Protein AF-A0A840MLB3-F1 (afdb_monomer)

Sequence (61 aa):
NGRFREECLNQHVFRNLHDAQQKIEAWRLDYNRSRPHSALGYLTPEEFRQKYHQQRTQVAN

Structure (mmCIF, N/CA/C/O backbone):
data_AF-A0A840MLB3-F1
#
_entry.id   AF-A0A840MLB3-F1
#
loop_
_atom_site.group_PDB
_atom_site.id
_atom_site.type_symbol
_atom_site.label_atom_id
_atom_site.label_alt_id
_atom_site.label_comp_id
_atom_site.label_asym_id
_atom_site.label_entity_id
_atom_site.label_seq_id
_atom_site.pdbx_PDB_ins_code
_atom_site.Cartn_x
_atom_site.Cartn_y
_atom_site.Cartn_z
_atom_site.occupancy
_atom_site.B_iso_or_equiv
_atom_site.auth_seq_id
_atom_site.auth_comp_id
_atom_site.auth_asym_id
_atom_site.auth_atom_id
_atom_site.pdbx_PDB_model_num
ATOM 1 N N . ASN A 1 1 ? 7.602 -3.769 5.025 1.00 63.69 1 ASN A N 1
ATOM 2 C CA . ASN A 1 1 ? 7.823 -3.498 3.585 1.00 63.69 1 ASN A CA 1
ATOM 3 C C . ASN A 1 1 ? 7.905 -4.729 2.677 1.00 63.69 1 ASN A C 1
ATOM 5 O O . ASN A 1 1 ? 7.883 -4.518 1.472 1.00 63.69 1 ASN A O 1
ATOM 9 N N . GLY A 1 2 ? 7.938 -5.976 3.182 1.00 88.19 2 GLY A N 1
ATOM 10 C CA . GLY A 1 2 ? 8.021 -7.180 2.327 1.00 88.19 2 GLY A CA 1
ATOM 11 C C . GLY A 1 2 ? 6.935 -7.253 1.245 1.00 88.19 2 GLY A C 1
ATOM 12 O O . GLY A 1 2 ? 7.260 -7.239 0.064 1.00 88.19 2 GLY A O 1
ATOM 13 N N . ARG A 1 3 ? 5.655 -7.154 1.636 1.00 87.88 3 ARG A N 1
ATOM 14 C CA . ARG A 1 3 ? 4.512 -7.210 0.701 1.00 87.88 3 ARG A CA 1
ATOM 15 C C . ARG A 1 3 ? 4.544 -6.150 -0.397 1.00 87.88 3 ARG A C 1
ATOM 17 O O . ARG A 1 3 ? 4.281 -6.460 -1.546 1.00 87.88 3 ARG A O 1
ATOM 24 N N . PHE A 1 4 ? 4.910 -4.908 -0.079 1.00 91.75 4 PHE A N 1
ATOM 25 C CA . PHE A 1 4 ? 5.006 -3.864 -1.106 1.00 91.75 4 PHE A CA 1
ATOM 26 C C . PHE A 1 4 ? 6.085 -4.190 -2.145 1.00 91.75 4 PHE A C 1
ATOM 28 O O . PHE A 1 4 ? 5.876 -4.029 -3.345 1.00 91.75 4 PHE A O 1
ATOM 35 N N . ARG A 1 5 ? 7.236 -4.698 -1.696 1.00 93.94 5 ARG A N 1
ATOM 36 C CA . ARG A 1 5 ? 8.310 -5.091 -2.608 1.00 93.94 5 ARG A CA 1
ATOM 37 C C . ARG A 1 5 ? 7.901 -6.293 -3.458 1.00 93.94 5 ARG A C 1
ATOM 39 O O . ARG A 1 5 ? 8.064 -6.250 -4.669 1.00 93.94 5 ARG A O 1
ATOM 46 N N . GLU A 1 6 ? 7.360 -7.331 -2.835 1.00 95.44 6 GLU A N 1
ATOM 47 C CA . GLU A 1 6 ? 7.044 -8.605 -3.489 1.00 95.44 6 GLU A CA 1
ATOM 48 C C . GLU A 1 6 ? 5.828 -8.527 -4.412 1.00 95.44 6 GLU A C 1
ATOM 50 O O . GLU A 1 6 ? 5.857 -9.094 -5.503 1.00 95.44 6 GLU A O 1
ATOM 55 N N . GLU A 1 7 ? 4.786 -7.805 -4.000 1.00 93.06 7 GLU A N 1
ATOM 56 C CA . GLU A 1 7 ? 3.486 -7.794 -4.674 1.00 93.06 7 GLU A CA 1
ATOM 57 C C . GLU A 1 7 ? 3.274 -6.555 -5.554 1.00 93.06 7 GLU A C 1
ATOM 59 O O . GLU A 1 7 ? 2.468 -6.599 -6.478 1.00 93.06 7 GLU A O 1
ATOM 64 N N . CYS A 1 8 ? 3.985 -5.449 -5.299 1.00 93.69 8 CYS A N 1
ATOM 65 C CA . CYS A 1 8 ? 3.919 -4.256 -6.147 1.00 93.69 8 CYS A CA 1
ATOM 66 C C . CYS A 1 8 ? 5.187 -4.097 -6.979 1.00 93.69 8 CYS A C 1
ATOM 68 O O . CYS A 1 8 ? 5.135 -4.183 -8.202 1.00 93.69 8 CYS A O 1
ATOM 70 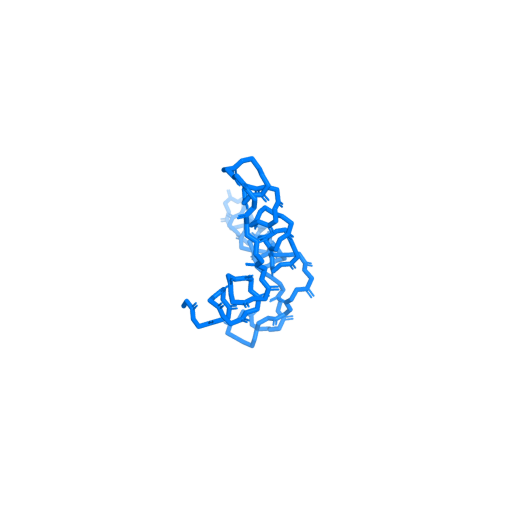N N . LEU A 1 9 ? 6.330 -3.842 -6.342 1.00 94.44 9 LEU A N 1
ATOM 71 C CA . LEU A 1 9 ? 7.521 -3.392 -7.069 1.00 94.44 9 LEU A CA 1
ATOM 72 C C . LEU A 1 9 ? 8.127 -4.487 -7.951 1.00 94.44 9 LEU A C 1
ATOM 74 O O . LEU A 1 9 ? 8.483 -4.217 -9.091 1.00 94.44 9 LEU A O 1
ATOM 78 N N . ASN A 1 10 ? 8.206 -5.720 -7.455 1.00 94.94 10 ASN A N 1
ATOM 79 C CA . ASN A 1 10 ? 8.794 -6.833 -8.199 1.00 94.94 10 ASN A CA 1
ATOM 80 C C . ASN A 1 10 ? 7.864 -7.386 -9.294 1.00 94.9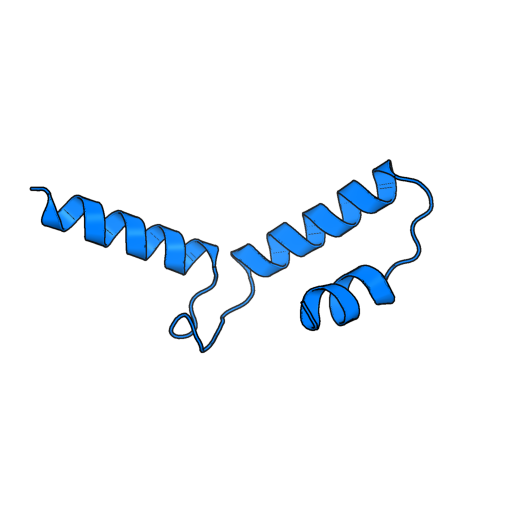4 10 ASN A C 1
ATOM 82 O O . ASN A 1 10 ? 8.343 -8.056 -10.202 1.00 94.94 10 ASN A O 1
ATOM 86 N N . GLN A 1 11 ? 6.554 -7.119 -9.220 1.00 93.31 11 GLN A N 1
ATOM 87 C CA . GLN A 1 11 ? 5.572 -7.602 -10.204 1.00 93.31 11 GLN A CA 1
ATOM 88 C C . GLN A 1 11 ? 5.443 -6.689 -11.428 1.00 93.31 11 GLN A C 1
ATOM 90 O O . GLN A 1 11 ? 4.836 -7.075 -12.424 1.00 93.31 11 GLN A O 1
ATOM 95 N N . HIS A 1 12 ? 5.985 -5.471 -11.368 1.00 92.75 12 HIS A N 1
ATOM 96 C CA . HIS A 1 12 ? 5.753 -4.464 -12.393 1.00 92.75 12 HIS A CA 1
ATOM 97 C C . HIS A 1 12 ? 7.059 -3.922 -12.965 1.00 92.75 12 HIS A C 1
ATOM 99 O O . HIS A 1 12 ? 7.939 -3.460 -12.246 1.00 92.75 12 HIS A O 1
ATOM 105 N N . VAL A 1 13 ? 7.132 -3.881 -14.295 1.00 93.69 13 VAL A N 1
ATOM 106 C CA . VAL A 1 13 ? 8.086 -3.022 -15.000 1.00 93.69 13 VAL A CA 1
ATOM 107 C C . VAL A 1 13 ? 7.480 -1.626 -15.113 1.00 93.69 13 VAL A C 1
ATOM 109 O O . VAL A 1 13 ? 6.313 -1.477 -15.497 1.00 93.69 13 VAL A O 1
ATOM 112 N N . PHE A 1 14 ? 8.273 -0.605 -14.794 1.00 96.00 14 PHE A N 1
ATOM 113 C CA . PHE A 1 14 ? 7.882 0.798 -14.898 1.00 96.00 14 PHE A CA 1
ATOM 114 C C . PHE A 1 14 ? 8.475 1.419 -16.155 1.00 96.00 14 PHE A C 1
ATOM 116 O O . PHE A 1 14 ? 9.683 1.368 -16.372 1.00 96.00 14 PHE A O 1
ATOM 123 N N . ARG A 1 15 ? 7.621 2.014 -16.986 1.00 94.62 15 ARG A N 1
ATOM 124 C CA . ARG A 1 15 ? 8.049 2.640 -18.248 1.00 94.62 15 ARG A CA 1
ATOM 125 C C . ARG A 1 15 ? 8.570 4.059 -18.046 1.00 94.62 15 ARG A C 1
ATOM 127 O O . ARG A 1 15 ? 9.440 4.513 -18.777 1.00 94.62 15 ARG A O 1
ATOM 134 N N . ASN A 1 16 ? 7.998 4.766 -17.077 1.00 97.19 16 ASN A N 1
ATOM 135 C CA . ASN A 1 16 ? 8.365 6.116 -16.667 1.00 97.19 16 ASN A CA 1
ATOM 136 C C . ASN A 1 16 ? 7.787 6.398 -15.267 1.00 97.19 16 ASN A C 1
ATOM 138 O O . ASN A 1 16 ? 7.102 5.554 -14.682 1.00 97.19 16 ASN A O 1
ATOM 142 N N . LEU A 1 17 ? 8.051 7.593 -14.734 1.00 97.81 17 LEU A N 1
ATOM 143 C CA . LEU A 1 17 ? 7.598 7.977 -13.397 1.00 97.81 17 LEU A CA 1
ATOM 144 C C . LEU A 1 17 ? 6.067 8.012 -13.268 1.00 97.81 17 LEU A C 1
ATOM 146 O O . LEU A 1 17 ? 5.539 7.613 -12.235 1.00 97.81 17 LEU A O 1
ATOM 150 N N . HIS A 1 18 ? 5.356 8.447 -14.309 1.00 97.81 18 HIS A N 1
ATOM 151 C CA . HIS A 1 18 ? 3.896 8.523 -14.286 1.00 97.81 18 HIS A CA 1
ATOM 152 C C . HIS A 1 18 ? 3.258 7.129 -14.191 1.00 97.81 18 HIS A C 1
ATOM 154 O O . HIS A 1 18 ? 2.390 6.896 -13.354 1.00 97.81 18 HIS A O 1
ATOM 160 N N . ASP A 1 19 ? 3.747 6.176 -14.986 1.00 97.62 19 ASP A N 1
ATOM 161 C CA . ASP A 1 19 ? 3.337 4.767 -14.926 1.00 97.62 19 ASP A CA 1
ATOM 162 C C . ASP A 1 19 ? 3.623 4.152 -13.543 1.00 97.62 19 ASP A C 1
ATOM 164 O O . ASP A 1 19 ? 2.785 3.447 -12.979 1.00 97.62 19 ASP A O 1
ATOM 168 N N . ALA A 1 20 ? 4.775 4.476 -12.943 1.00 97.12 20 ALA A N 1
ATOM 169 C CA . ALA A 1 20 ? 5.093 4.045 -11.583 1.00 97.12 20 ALA A CA 1
ATOM 170 C C . ALA A 1 20 ? 4.117 4.602 -10.543 1.00 97.12 20 ALA A C 1
ATOM 172 O O . ALA A 1 20 ? 3.613 3.844 -9.715 1.00 97.12 20 ALA A O 1
ATOM 173 N N . GLN A 1 21 ? 3.808 5.899 -10.606 1.00 98.00 21 GLN A N 1
ATOM 174 C CA . GLN A 1 21 ? 2.849 6.534 -9.701 1.00 98.00 21 GLN A CA 1
ATOM 175 C C . GLN A 1 21 ? 1.467 5.886 -9.797 1.00 98.00 21 GLN A C 1
ATOM 177 O O . GLN A 1 21 ? 0.884 5.564 -8.766 1.00 98.00 21 GLN A O 1
ATOM 182 N N . GLN A 1 22 ? 0.970 5.636 -11.012 1.00 98.12 22 GLN A N 1
ATOM 183 C CA . GLN A 1 22 ? -0.331 4.995 -11.207 1.00 98.12 22 GLN A CA 1
ATOM 184 C C . GLN A 1 22 ? -0.380 3.587 -10.601 1.00 98.12 22 GLN A C 1
ATOM 186 O O . GLN A 1 22 ? -1.305 3.267 -9.857 1.00 98.12 22 GLN A O 1
ATOM 191 N N . LYS A 1 23 ? 0.628 2.751 -10.876 1.00 97.25 23 LYS A N 1
ATOM 192 C CA . LYS A 1 23 ? 0.687 1.369 -10.367 1.00 97.25 23 LYS A CA 1
ATOM 193 C C . LYS A 1 23 ? 0.831 1.311 -8.849 1.00 97.25 23 LYS A C 1
ATOM 195 O O . LYS A 1 23 ? 0.150 0.523 -8.196 1.00 97.25 23 LYS A O 1
ATOM 200 N N . ILE A 1 24 ? 1.689 2.158 -8.283 1.00 97.25 24 ILE A N 1
ATOM 201 C CA . ILE A 1 24 ? 1.883 2.237 -6.831 1.00 97.25 24 ILE A CA 1
ATOM 202 C C . ILE A 1 24 ? 0.606 2.728 -6.151 1.00 97.25 24 ILE A C 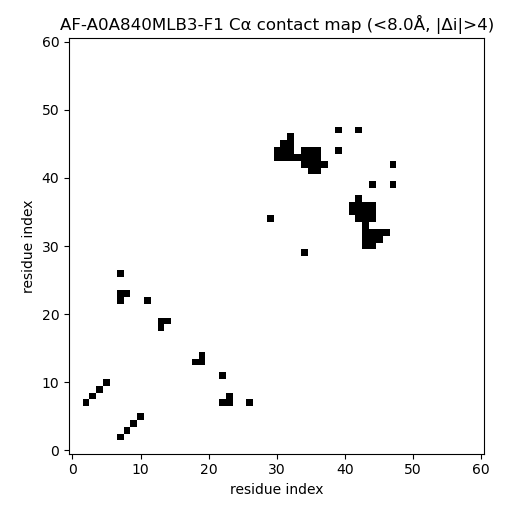1
ATOM 204 O O . ILE A 1 24 ? 0.223 2.181 -5.120 1.00 97.25 24 ILE A O 1
ATOM 208 N N . GLU A 1 25 ? -0.077 3.718 -6.726 1.00 98.00 25 GLU A N 1
ATOM 209 C CA . GLU A 1 25 ? -1.327 4.226 -6.168 1.00 98.00 25 GLU A CA 1
ATOM 210 C C . GLU A 1 25 ? -2.440 3.177 -6.227 1.00 98.00 25 GLU A C 1
ATOM 212 O O . GLU A 1 25 ? -3.127 2.960 -5.231 1.00 98.00 25 GLU A O 1
ATOM 217 N N . ALA A 1 26 ? -2.566 2.456 -7.344 1.00 97.25 26 ALA A N 1
ATOM 218 C CA . ALA A 1 26 ? -3.505 1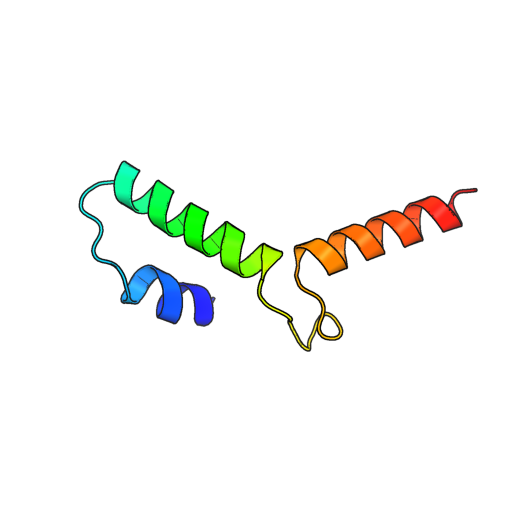.345 -7.458 1.00 97.25 26 ALA A CA 1
ATOM 219 C C . ALA A 1 26 ? -3.243 0.272 -6.387 1.00 97.25 26 ALA A C 1
ATOM 221 O O . ALA A 1 26 ? -4.170 -0.144 -5.691 1.00 97.25 26 ALA A O 1
ATOM 222 N N . TRP A 1 27 ? -1.979 -0.119 -6.187 1.00 96.81 27 TRP A N 1
ATOM 223 C CA . TRP A 1 27 ? -1.612 -1.067 -5.133 1.00 96.81 27 TRP A CA 1
ATOM 224 C C . TRP A 1 27 ? -1.900 -0.519 -3.731 1.00 96.81 27 TRP A C 1
ATOM 226 O O . TRP A 1 27 ? -2.420 -1.237 -2.881 1.00 96.81 27 TRP A O 1
ATOM 236 N N . ARG A 1 28 ? -1.605 0.763 -3.474 1.00 97.50 28 ARG A N 1
ATOM 237 C CA . ARG A 1 28 ? -1.873 1.419 -2.185 1.00 97.50 28 ARG A CA 1
ATOM 238 C C . ARG A 1 28 ? -3.365 1.423 -1.864 1.00 97.50 28 ARG A C 1
ATOM 240 O O . ARG A 1 28 ? -3.735 1.193 -0.712 1.00 97.50 28 ARG A O 1
ATOM 247 N N . LEU A 1 29 ? -4.209 1.704 -2.855 1.00 98.00 29 LEU A N 1
ATOM 248 C CA . LEU A 1 29 ? -5.661 1.677 -2.704 1.00 98.00 29 LEU A CA 1
ATOM 249 C C . LEU A 1 29 ? -6.151 0.258 -2.408 1.00 98.00 29 LEU A C 1
ATOM 251 O O . LEU A 1 29 ? -6.872 0.081 -1.431 1.00 98.00 29 LEU A O 1
ATOM 255 N N . ASP A 1 30 ? -5.709 -0.744 -3.169 1.00 97.06 30 ASP A N 1
ATOM 256 C CA . ASP A 1 30 ? -6.069 -2.145 -2.917 1.00 97.06 30 ASP A CA 1
ATOM 257 C C . ASP A 1 30 ? -5.637 -2.607 -1.517 1.00 97.06 30 ASP A C 1
ATOM 259 O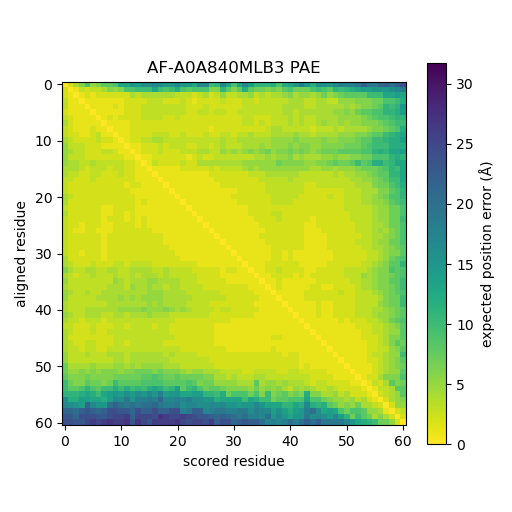 O . ASP A 1 30 ? -6.441 -3.122 -0.742 1.00 97.06 30 ASP A O 1
ATOM 263 N N . TYR A 1 31 ? -4.383 -2.349 -1.141 1.00 96.75 31 TYR A N 1
ATOM 264 C CA 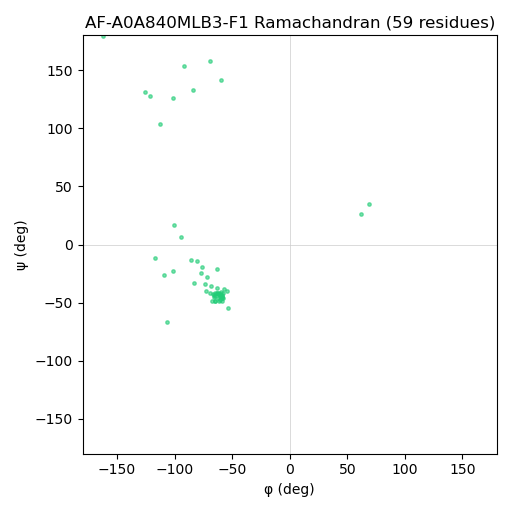. TYR A 1 31 ? -3.852 -2.732 0.164 1.00 96.75 31 TYR A CA 1
ATOM 265 C C . TYR A 1 31 ? -4.653 -2.114 1.315 1.00 96.75 31 TYR A C 1
ATOM 267 O O . TYR A 1 31 ? -4.979 -2.794 2.285 1.00 96.75 31 TYR A O 1
ATOM 275 N N . ASN A 1 32 ? -4.998 -0.830 1.206 1.00 97.12 32 ASN A N 1
ATOM 276 C CA . ASN A 1 32 ? -5.694 -0.126 2.279 1.00 97.12 32 ASN A CA 1
ATOM 277 C C . ASN A 1 32 ? -7.186 -0.457 2.372 1.00 97.12 32 ASN A C 1
ATOM 279 O O . ASN A 1 32 ? -7.751 -0.289 3.453 1.00 97.12 32 ASN A O 1
ATOM 283 N N . ARG A 1 33 ? -7.814 -0.888 1.272 1.00 97.69 33 ARG A N 1
ATOM 284 C CA . ARG A 1 33 ? -9.274 -1.054 1.176 1.00 97.69 33 ARG A CA 1
ATOM 285 C C . ARG A 1 33 ? -9.756 -2.489 1.129 1.00 97.69 33 ARG A C 1
ATOM 287 O O . ARG A 1 33 ? -10.890 -2.742 1.512 1.00 97.69 33 ARG A O 1
ATOM 294 N N . SER A 1 34 ? -8.926 -3.403 0.645 1.00 96.31 34 SER A N 1
ATOM 295 C CA . SER A 1 34 ? -9.366 -4.756 0.296 1.00 96.31 34 SER A CA 1
ATOM 296 C C . SER A 1 34 ? -8.694 -5.839 1.130 1.00 96.31 34 SER A C 1
ATOM 298 O O . SER A 1 34 ? -9.095 -6.997 1.051 1.00 96.31 34 SER A O 1
ATOM 300 N N . ARG A 1 35 ? -7.638 -5.512 1.890 1.00 95.25 35 ARG A N 1
ATOM 301 C CA . ARG A 1 35 ? -6.774 -6.515 2.528 1.00 95.25 35 ARG A CA 1
ATOM 302 C C . ARG A 1 35 ? -6.880 -6.501 4.052 1.00 95.25 35 ARG A C 1
ATOM 304 O O . ARG A 1 35 ? -6.279 -5.645 4.698 1.00 95.25 35 ARG A O 1
ATOM 311 N N . PRO A 1 36 ? -7.590 -7.474 4.645 1.00 95.81 36 PRO A N 1
ATOM 312 C CA . PRO A 1 36 ? -7.603 -7.685 6.083 1.00 95.81 36 PRO A CA 1
ATOM 313 C C . PRO A 1 36 ? -6.214 -7.984 6.648 1.00 95.81 36 PRO A C 1
ATOM 315 O O . PRO A 1 36 ? -5.428 -8.746 6.072 1.00 95.81 36 PRO A O 1
ATOM 318 N N . HIS A 1 37 ? -5.933 -7.441 7.829 1.00 95.38 37 HIS A N 1
ATOM 319 C CA . HIS A 1 37 ? -4.703 -7.719 8.562 1.00 95.38 37 HIS A CA 1
ATOM 320 C C . HIS A 1 37 ? -5.012 -8.297 9.937 1.00 95.38 37 HIS A C 1
ATOM 322 O O . HIS A 1 37 ? -5.727 -7.688 10.728 1.00 95.38 37 HIS A O 1
ATOM 328 N N . SER A 1 38 ? -4.412 -9.441 10.268 1.00 95.62 38 SER A N 1
ATOM 329 C CA . SER A 1 38 ? -4.571 -10.077 11.584 1.00 95.62 38 SER A CA 1
ATOM 330 C C . SER A 1 38 ? -4.169 -9.147 12.735 1.00 95.62 38 SER A C 1
ATOM 332 O O . SER A 1 38 ? -4.870 -9.079 13.739 1.00 95.62 38 SER A O 1
ATOM 334 N N . ALA A 1 39 ? -3.109 -8.350 12.557 1.00 94.62 39 ALA A N 1
ATOM 335 C CA . ALA A 1 39 ? -2.676 -7.337 13.526 1.00 94.62 39 ALA A CA 1
ATOM 336 C C . ALA A 1 39 ? -3.706 -6.212 13.757 1.00 94.62 39 ALA A C 1
ATOM 338 O O . ALA A 1 39 ? -3.665 -5.549 14.788 1.00 94.62 39 ALA A O 1
ATOM 339 N N . LEU A 1 40 ? -4.634 -6.005 12.818 1.00 95.94 40 LEU A N 1
ATOM 340 C CA . LEU A 1 40 ? -5.740 -5.049 12.927 1.00 95.94 40 LEU A CA 1
ATOM 341 C C . LEU A 1 40 ? -7.062 -5.740 13.300 1.00 95.94 40 LEU A C 1
ATOM 343 O O . LEU A 1 40 ? -8.134 -5.175 13.094 1.00 95.94 40 LEU A O 1
ATOM 347 N N . GLY A 1 41 ? -7.008 -6.974 13.811 1.00 96.44 41 GLY A N 1
ATOM 348 C CA . GLY A 1 41 ? -8.201 -7.756 14.135 1.00 96.44 41 GLY A CA 1
ATOM 349 C C . GLY A 1 41 ? -8.978 -8.203 12.898 1.00 96.44 41 GLY A C 1
ATOM 350 O O . GLY A 1 41 ? -10.202 -8.238 12.935 1.00 96.44 41 GLY A O 1
ATOM 351 N N . TYR A 1 42 ? -8.271 -8.509 11.805 1.00 96.88 42 TYR A N 1
ATOM 352 C CA . TYR A 1 42 ? -8.843 -8.846 10.495 1.00 96.88 42 TYR A CA 1
ATOM 353 C C . TYR A 1 42 ? -9.671 -7.722 9.858 1.00 96.88 42 TYR A C 1
ATOM 355 O O . TYR A 1 42 ? -10.523 -7.979 9.015 1.00 96.88 42 TYR A O 1
ATOM 363 N N . LEU A 1 43 ? -9.372 -6.471 10.206 1.00 97.62 43 LEU A N 1
ATOM 364 C CA . LEU A 1 43 ? -9.850 -5.300 9.479 1.00 97.62 43 LEU A CA 1
ATOM 365 C C . LEU A 1 43 ? -8.846 -4.889 8.405 1.00 97.62 43 LEU A C 1
ATOM 367 O O . LEU A 1 43 ? -7.635 -5.112 8.535 1.00 97.62 43 LEU A O 1
ATOM 371 N N . THR A 1 44 ? -9.350 -4.249 7.360 1.00 98.00 44 THR A N 1
ATOM 372 C CA . THR A 1 44 ? -8.515 -3.483 6.434 1.00 98.00 44 THR A CA 1
ATOM 373 C C . THR A 1 44 ? -7.962 -2.229 7.128 1.00 98.00 44 THR A C 1
ATOM 375 O O . THR A 1 44 ? -8.531 -1.759 8.123 1.00 98.00 44 THR A O 1
ATOM 378 N N . PRO A 1 45 ? -6.855 -1.642 6.636 1.00 97.88 45 PRO A N 1
ATOM 379 C CA . PRO A 1 45 ? -6.334 -0.389 7.179 1.00 97.88 45 PRO A CA 1
ATOM 380 C C . PRO A 1 45 ? -7.365 0.746 7.204 1.00 97.88 45 PRO A C 1
ATOM 382 O O . PRO A 1 45 ? -7.422 1.507 8.174 1.00 97.88 45 PRO A O 1
ATOM 385 N N . GLU A 1 46 ? -8.189 0.866 6.159 1.00 98.00 46 GLU A N 1
ATOM 386 C CA . GLU A 1 46 ? -9.248 1.872 6.095 1.00 98.00 46 GLU A CA 1
ATOM 387 C C . GLU A 1 46 ? -10.328 1.643 7.162 1.00 98.00 46 GLU A C 1
ATOM 389 O O . GL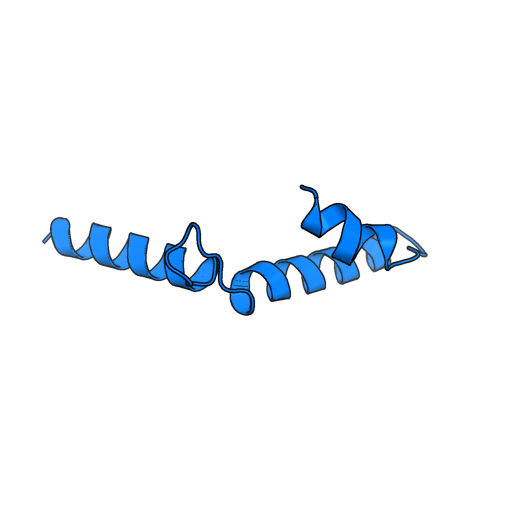U A 1 46 ? -10.647 2.577 7.902 1.00 98.00 46 GLU A O 1
ATOM 394 N N . GLU A 1 47 ? -10.837 0.419 7.307 1.00 97.88 47 GLU A N 1
ATOM 395 C CA . GLU A 1 47 ? -11.837 0.082 8.332 1.00 97.88 47 GLU A CA 1
ATOM 396 C C . GLU A 1 47 ? -11.296 0.283 9.749 1.00 97.88 47 GLU A C 1
ATOM 398 O O . GLU A 1 47 ? -11.973 0.850 10.609 1.00 97.88 47 GLU A O 1
ATOM 403 N N . PHE A 1 48 ? -10.050 -0.130 9.996 1.00 97.25 48 PHE A N 1
ATOM 404 C CA . PHE A 1 48 ? -9.398 0.078 11.285 1.00 97.25 48 PHE A CA 1
ATOM 405 C C . PHE A 1 48 ? -9.329 1.568 11.635 1.00 97.25 48 PHE A C 1
ATOM 407 O O . PHE A 1 48 ? -9.692 1.969 12.744 1.00 97.25 48 PHE A O 1
ATOM 414 N N . ARG A 1 49 ? -8.926 2.411 10.676 1.00 96.25 49 ARG A N 1
ATOM 415 C CA . ARG A 1 49 ? -8.881 3.868 10.845 1.00 96.25 49 ARG A CA 1
ATOM 416 C C . ARG A 1 49 ? -10.268 4.444 11.141 1.00 96.25 49 ARG A C 1
ATOM 418 O O . ARG A 1 49 ? -10.400 5.260 12.050 1.00 96.25 49 ARG A O 1
ATOM 425 N N . GLN A 1 50 ? -11.298 4.027 10.405 1.00 96.19 50 GLN A N 1
ATOM 426 C CA . GLN A 1 50 ? -12.675 4.485 10.631 1.00 96.19 50 GLN A CA 1
ATOM 427 C C . GLN A 1 50 ? -13.159 4.128 12.041 1.00 96.19 50 GLN A C 1
ATOM 429 O O . GLN A 1 50 ? -13.641 5.001 12.765 1.00 96.19 50 GLN A O 1
ATOM 434 N N . LYS A 1 51 ? -12.953 2.877 12.467 1.00 95.38 51 LYS A N 1
ATOM 435 C CA . LYS A 1 51 ? -13.305 2.407 13.812 1.00 95.38 51 LYS A CA 1
ATOM 436 C C . LYS A 1 51 ? -12.564 3.187 14.901 1.00 95.38 51 LYS A C 1
ATOM 438 O O . LYS A 1 51 ? -13.174 3.588 15.889 1.00 95.38 51 LYS A O 1
ATOM 443 N N . TYR A 1 52 ? -11.273 3.453 14.703 1.00 93.88 52 TYR A N 1
ATOM 444 C CA . TYR A 1 52 ? -10.471 4.252 15.630 1.00 93.88 52 TYR A CA 1
ATOM 445 C C . TYR A 1 52 ? -11.015 5.681 15.785 1.00 93.88 52 TYR A C 1
ATOM 447 O O . TYR A 1 52 ? -11.133 6.180 16.904 1.00 93.88 52 TYR A O 1
ATOM 455 N N . HIS A 1 5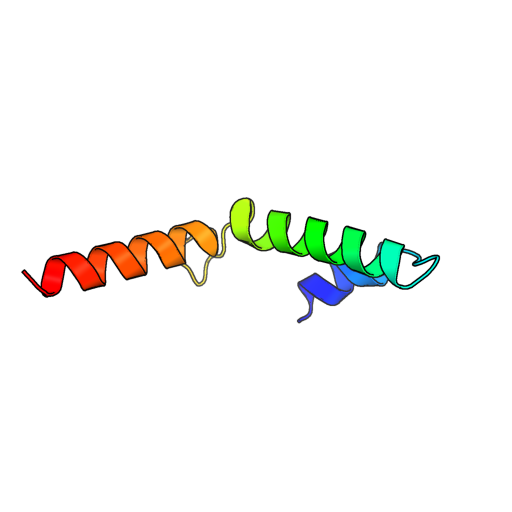3 ? -11.401 6.337 14.684 1.00 93.00 53 HIS A N 1
ATOM 456 C CA . HIS A 1 53 ? -12.009 7.669 14.748 1.00 93.00 53 HIS A CA 1
ATOM 457 C C . HIS A 1 53 ? -13.365 7.657 15.460 1.00 93.00 53 HIS A C 1
ATOM 459 O O . HIS A 1 53 ? -13.586 8.491 16.333 1.00 93.00 53 HIS A O 1
ATOM 465 N N . GLN A 1 54 ? -14.236 6.691 15.157 1.00 88.62 54 GLN A N 1
ATOM 466 C CA . GLN A 1 54 ? -15.546 6.564 15.808 1.00 88.62 54 GLN A CA 1
ATOM 467 C C . GLN A 1 54 ? -15.421 6.399 17.327 1.00 88.62 54 GLN A C 1
ATOM 469 O O . GLN A 1 54 ? -16.112 7.084 18.078 1.00 88.62 54 GLN A O 1
ATOM 474 N N . GLN A 1 55 ? -14.497 5.549 17.784 1.00 87.31 55 GLN A N 1
ATOM 475 C CA . GLN A 1 55 ? -14.234 5.352 19.213 1.00 87.31 55 GLN A CA 1
ATOM 476 C C . GLN A 1 55 ? -13.761 6.641 19.888 1.00 87.31 55 GLN A C 1
ATOM 478 O O . GLN A 1 55 ? -14.214 6.973 20.978 1.00 87.31 55 GLN A O 1
ATOM 483 N N . ARG A 1 56 ? -12.884 7.407 19.233 1.00 85.94 56 ARG A N 1
ATOM 484 C CA . ARG A 1 56 ? -12.393 8.678 19.783 1.00 85.94 56 ARG A CA 1
ATOM 485 C C . ARG A 1 56 ? -13.463 9.759 19.854 1.00 85.94 56 ARG A C 1
ATOM 487 O O . ARG A 1 56 ? -13.441 10.548 20.789 1.00 85.94 56 ARG A O 1
ATOM 4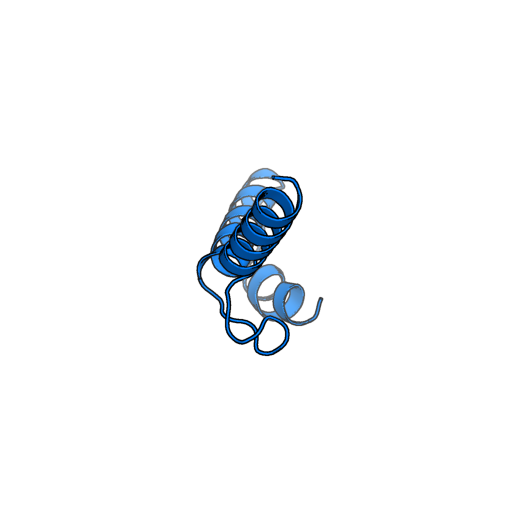94 N N . THR A 1 57 ? -14.373 9.810 18.886 1.00 75.62 57 THR A N 1
ATOM 495 C CA . THR A 1 57 ? -15.470 10.784 18.890 1.00 75.62 57 THR A CA 1
ATOM 496 C C . THR A 1 57 ? -16.539 10.433 19.929 1.00 75.62 57 THR A C 1
ATOM 498 O O . THR A 1 57 ? -17.090 11.336 20.541 1.00 75.62 57 THR A O 1
ATOM 501 N N . GLN A 1 58 ? -16.802 9.145 20.184 1.00 65.06 58 GLN A N 1
ATOM 502 C CA . GLN A 1 58 ? -17.793 8.709 21.183 1.00 65.06 58 GLN A CA 1
ATOM 503 C C . GLN A 1 58 ? -17.357 8.935 22.638 1.00 65.06 58 GLN A C 1
ATOM 505 O O . GLN A 1 58 ? -18.210 9.125 23.491 1.00 65.06 58 GLN A O 1
ATOM 510 N N . VAL A 1 59 ? -16.053 8.929 22.929 1.00 63.03 59 VAL A N 1
ATOM 511 C CA . VAL A 1 59 ? -15.520 9.176 24.287 1.00 63.03 59 VAL A CA 1
ATOM 512 C C . VAL A 1 59 ? -15.461 10.676 24.627 1.00 63.03 59 VAL A C 1
ATOM 514 O O . VAL A 1 59 ? -15.277 11.040 25.783 1.00 63.03 59 VAL A O 1
ATOM 517 N N . ALA A 1 60 ? -15.603 11.556 23.632 1.00 58.94 60 ALA A N 1
ATOM 518 C CA . ALA A 1 60 ? -15.533 13.009 23.802 1.00 58.94 60 ALA A CA 1
ATOM 519 C C . ALA A 1 60 ? -16.906 13.693 23.995 1.00 58.94 60 ALA A C 1
ATOM 521 O O . ALA A 1 60 ? -16.949 14.922 24.010 1.00 58.94 60 ALA A O 1
ATOM 522 N N . ASN A 1 61 ? -17.990 12.917 24.128 1.00 51.84 61 ASN A N 1
ATOM 523 C CA . ASN A 1 61 ? -19.359 13.386 24.382 1.00 51.84 61 ASN A CA 1
ATOM 524 C C . ASN A 1 61 ? -19.849 12.976 25.771 1.00 51.84 61 ASN A C 1
ATOM 526 O O . ASN A 1 61 ? -19.497 11.857 26.206 1.00 51.84 61 ASN A O 1
#

Radius of gyration: 15.46 Å; Cα contacts (8 Å, |Δi|>4): 38; chains: 1; bounding box: 28×24×43 Å

Organism: NCBI:txid714531

Mean predicted aligned error: 4.53 Å

Secondary structure (DSSP, 8-state):
-HHIIIIIITT---SSHHHHHHHHHHHHHHHHHH--BGGGTTB-HHHHHHHHHHHHHHTT-

pLDDT: mean 92.16, std 10.27, range [51.84, 98.12]

InterPro domains:
  IPR001584 Integrase, catalytic core [PF13683] (1-45)
  IPR012337 Ribonuclease H-like superfamily [SSF53098] (1-52)

Solvent-accessible surface area (backbone atoms only — not comparable to full-atom values): 3554 Å² total; per-residue (Å²): 112,66,64,54,44,63,68,47,57,71,70,50,89,67,89,46,72,67,55,39,50,52,54,52,50,53,49,51,51,45,52,33,68,71,39,61,32,73,95,54,76,57,27,19,57,50,57,43,51,52,52,52,50,52,55,57,58,62,72,74,106

Foldseek 3Di:
DVCCCPVQVVVDDAPDPVSNVVSSVVVVCCQQQPFFDVVLVRDHVVVSVVVVVVVVVVVVD